Protein AF-A0A258C3P6-F1 (afdb_monomer_lite)

Structure (mmCIF, N/CA/C/O backbone):
data_AF-A0A258C3P6-F1
#
_entry.id   AF-A0A258C3P6-F1
#
loop_
_atom_site.group_PDB
_atom_site.id
_atom_site.type_symbol
_atom_site.label_atom_id
_atom_site.label_alt_id
_atom_site.label_comp_id
_atom_site.label_asym_id
_atom_site.label_entity_id
_atom_site.label_seq_id
_atom_site.pdbx_PDB_ins_code
_atom_site.Cartn_x
_atom_site.Cartn_y
_atom_site.Cartn_z
_atom_site.occupancy
_atom_site.B_iso_or_equiv
_atom_site.auth_seq_id
_atom_site.auth_comp_id
_atom_site.auth_asym_id
_atom_site.auth_atom_id
_atom_site.pdbx_PDB_model_num
ATOM 1 N N . MET A 1 1 ? 15.655 -8.614 2.128 1.00 72.31 1 MET A N 1
ATOM 2 C CA . MET A 1 1 ? 14.652 -8.343 1.073 1.00 72.31 1 MET A CA 1
ATOM 3 C C . MET A 1 1 ? 13.739 -7.194 1.476 1.00 72.31 1 MET A C 1
ATOM 5 O O . MET A 1 1 ? 13.041 -7.309 2.482 1.00 72.31 1 MET A O 1
ATOM 9 N N . THR A 1 2 ? 13.698 -6.108 0.700 1.00 80.50 2 THR A N 1
ATOM 10 C CA . THR A 1 2 ? 12.773 -4.978 0.911 1.00 80.50 2 THR A CA 1
ATOM 11 C C . THR A 1 2 ? 11.717 -4.976 -0.187 1.00 80.50 2 THR A C 1
ATOM 13 O O . THR A 1 2 ? 12.017 -4.654 -1.337 1.00 80.50 2 THR A O 1
ATOM 16 N N . ASN A 1 3 ? 10.484 -5.334 0.176 1.00 83.44 3 ASN A N 1
ATOM 17 C CA . ASN A 1 3 ? 9.333 -5.377 -0.725 1.00 83.44 3 ASN A CA 1
ATOM 18 C C . ASN A 1 3 ? 8.229 -4.453 -0.202 1.00 83.44 3 ASN A C 1
ATOM 20 O O . ASN A 1 3 ? 7.785 -4.612 0.940 1.00 83.44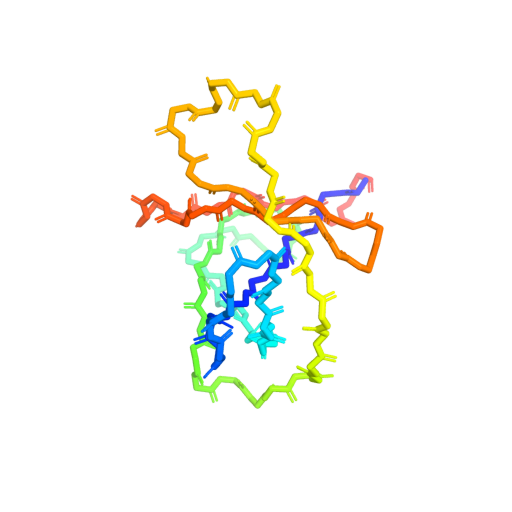 3 ASN A O 1
ATOM 24 N N . ASN A 1 4 ? 7.787 -3.496 -1.020 1.00 89.31 4 ASN A N 1
ATOM 25 C CA . ASN A 1 4 ? 6.753 -2.562 -0.598 1.00 89.31 4 ASN A CA 1
ATOM 26 C C . ASN A 1 4 ? 5.368 -3.187 -0.738 1.00 89.31 4 ASN A C 1
ATOM 28 O O . ASN A 1 4 ? 5.099 -4.075 -1.542 1.00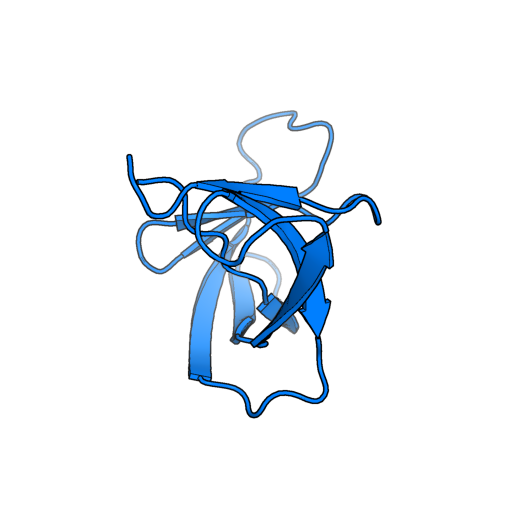 89.31 4 ASN A O 1
ATOM 32 N N . THR A 1 5 ? 4.445 -2.735 0.098 1.00 90.88 5 THR A N 1
ATOM 33 C CA . THR A 1 5 ? 3.041 -3.120 -0.001 1.00 90.88 5 THR A CA 1
ATOM 34 C C . THR A 1 5 ? 2.208 -1.856 0.041 1.00 90.88 5 THR A C 1
ATOM 36 O O . THR A 1 5 ? 2.259 -1.122 1.023 1.00 90.88 5 THR A O 1
ATOM 39 N N . PHE A 1 6 ? 1.430 -1.622 -1.013 1.00 93.06 6 PHE A N 1
ATOM 40 C CA . PHE A 1 6 ? 0.540 -0.474 -1.109 1.00 93.06 6 PHE A CA 1
ATOM 41 C C . PHE A 1 6 ? -0.912 -0.908 -0.931 1.00 93.06 6 PHE A C 1
ATOM 43 O O . PHE A 1 6 ? -1.329 -1.985 -1.368 1.00 93.06 6 PHE A O 1
ATOM 50 N N . ALA A 1 7 ? -1.692 -0.056 -0.281 1.00 94.00 7 ALA A N 1
ATOM 51 C CA . ALA A 1 7 ? -3.116 -0.256 -0.089 1.00 94.00 7 ALA A CA 1
ATOM 52 C C . ALA A 1 7 ? -3.838 1.091 -0.070 1.00 94.00 7 ALA A C 1
ATOM 54 O O . ALA A 1 7 ? -3.227 2.126 0.193 1.00 94.00 7 ALA A O 1
ATOM 55 N N . ILE A 1 8 ? -5.141 1.056 -0.327 1.00 93.75 8 ILE A N 1
ATOM 56 C CA . ILE A 1 8 ? -6.040 2.189 -0.115 1.00 93.75 8 ILE A CA 1
ATOM 57 C C . ILE A 1 8 ? -7.006 1.875 1.022 1.00 93.75 8 ILE A C 1
ATOM 59 O O . ILE A 1 8 ? -7.361 0.713 1.234 1.00 93.75 8 ILE A O 1
ATOM 63 N N . ILE A 1 9 ? -7.460 2.911 1.718 1.00 93.94 9 ILE A N 1
ATOM 64 C CA . ILE A 1 9 ? -8.562 2.797 2.673 1.00 93.94 9 ILE A CA 1
ATOM 65 C C . ILE A 1 9 ? -9.852 2.638 1.860 1.00 93.94 9 ILE A C 1
ATOM 67 O O . ILE A 1 9 ? -10.218 3.522 1.090 1.00 93.94 9 ILE A O 1
ATOM 71 N N . GLU A 1 10 ? -10.504 1.486 1.988 1.00 93.88 10 GLU A N 1
ATOM 72 C CA . GLU A 1 10 ? -11.801 1.201 1.365 1.00 93.88 10 GLU A CA 1
ATOM 73 C C . GLU A 1 10 ? -12.961 1.556 2.300 1.00 93.88 10 GLU A C 1
ATOM 75 O O . GLU A 1 10 ? -13.988 2.046 1.837 1.00 93.88 10 GLU A O 1
ATOM 80 N N . ALA A 1 11 ? -12.784 1.346 3.606 1.00 95.44 11 ALA A N 1
ATOM 81 C CA . ALA A 1 11 ? -13.728 1.764 4.637 1.00 95.44 11 ALA A CA 1
ATOM 82 C C . ALA A 1 11 ? -12.975 2.224 5.890 1.00 95.44 11 ALA A 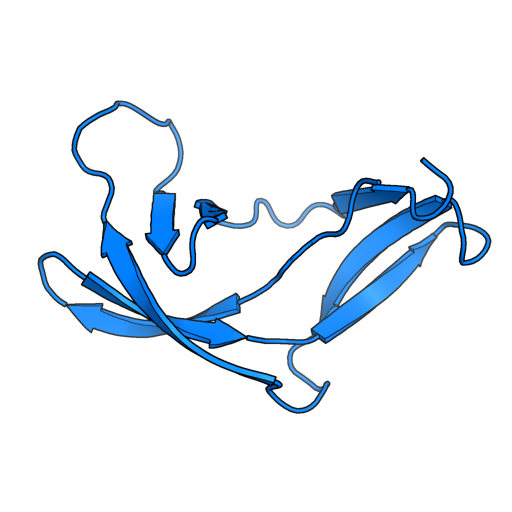C 1
ATOM 84 O O . ALA A 1 11 ? -11.945 1.644 6.245 1.00 95.44 11 ALA A O 1
ATOM 85 N N . ASP A 1 12 ? -13.504 3.254 6.546 1.00 95.12 12 ASP A N 1
ATOM 86 C CA . ASP A 1 12 ? -12.909 3.889 7.719 1.00 95.12 12 ASP A CA 1
ATOM 87 C C . ASP A 1 12 ? -13.882 3.822 8.909 1.00 95.12 12 ASP A C 1
ATOM 89 O O . ASP A 1 12 ? -14.991 4.354 8.841 1.00 95.12 12 ASP A O 1
ATOM 93 N N . TYR A 1 13 ? -13.473 3.144 9.983 1.00 94.50 13 TYR A N 1
ATOM 94 C CA . TYR A 1 13 ? -14.228 2.973 11.226 1.00 94.50 13 TYR A CA 1
ATOM 95 C C . TYR A 1 13 ? -13.472 3.616 12.400 1.00 94.50 13 TYR A C 1
ATOM 97 O O . TYR A 1 13 ? -12.283 3.912 12.288 1.00 94.50 13 TYR A O 1
ATOM 105 N N . PRO A 1 14 ? -14.106 3.832 13.569 1.00 91.38 14 PRO A N 1
ATOM 106 C CA . PRO A 1 14 ? -13.467 4.543 14.679 1.00 91.38 14 PRO A CA 1
ATOM 107 C C . PRO A 1 14 ? -12.102 3.985 15.109 1.00 91.38 14 PRO A C 1
ATOM 109 O O . PRO A 1 14 ? -11.191 4.770 15.340 1.00 91.38 14 PRO A O 1
ATOM 112 N N . HIS A 1 15 ? -11.934 2.658 15.136 1.00 89.94 15 HIS A N 1
ATOM 113 C CA . HIS A 1 15 ? -10.709 1.996 15.620 1.00 89.94 15 HIS A CA 1
ATOM 114 C C . HIS A 1 15 ? -10.003 1.135 14.566 1.00 89.94 15 HIS A C 1
ATOM 116 O O . HIS A 1 15 ? -8.891 0.649 14.780 1.00 89.94 15 HIS A O 1
ATOM 122 N N . GLU A 1 16 ? -10.639 0.932 13.418 1.00 93.75 16 GLU A N 1
ATOM 123 C CA . GLU A 1 16 ? -10.157 0.035 12.377 1.00 93.75 16 GLU A CA 1
ATOM 124 C C . GLU A 1 16 ? -10.435 0.603 10.990 1.00 93.75 16 GLU A C 1
ATOM 126 O O . GLU A 1 16 ? -11.283 1.469 10.797 1.00 93.75 16 GLU A O 1
ATOM 131 N N . VAL A 1 17 ? -9.696 0.113 10.008 1.00 95.38 17 VAL A N 1
ATOM 132 C CA . VAL A 1 17 ? -9.884 0.434 8.599 1.00 95.38 17 VAL A CA 1
ATOM 133 C C . VAL A 1 17 ? -9.873 -0.855 7.792 1.00 95.38 17 VAL A C 1
ATOM 135 O O . VAL A 1 17 ? -9.149 -1.804 8.108 1.00 95.38 17 VAL A O 1
ATOM 138 N N . ILE A 1 18 ? -10.649 -0.881 6.714 1.00 95.31 18 ILE A N 1
ATOM 139 C CA . ILE A 1 18 ? -10.532 -1.919 5.693 1.00 95.31 18 ILE A CA 1
ATOM 140 C C . ILE A 1 18 ? -9.574 -1.401 4.635 1.00 95.31 18 ILE A C 1
ATOM 142 O O . ILE A 1 18 ? -9.866 -0.432 3.934 1.00 95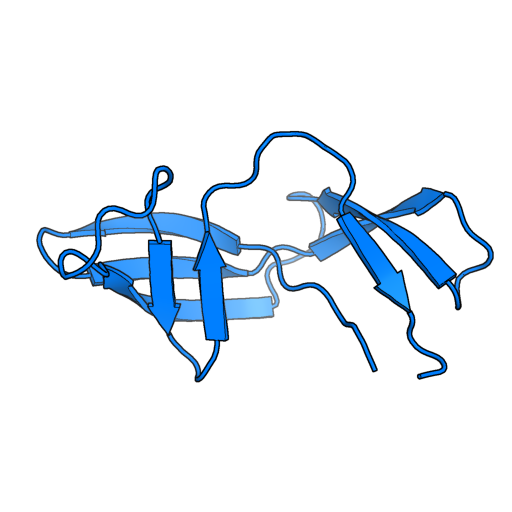.31 18 ILE A O 1
ATOM 146 N N . LEU A 1 19 ? -8.422 -2.051 4.520 1.00 94.69 19 LEU A N 1
ATOM 147 C CA . LEU A 1 19 ? -7.432 -1.763 3.495 1.00 94.69 19 LEU A CA 1
ATOM 148 C C . LEU A 1 19 ? -7.643 -2.699 2.310 1.00 94.69 19 LEU A C 1
ATOM 150 O O . LEU A 1 19 ? -7.686 -3.922 2.466 1.00 94.69 19 LEU A O 1
ATOM 154 N N . ARG A 1 20 ? -7.710 -2.132 1.107 1.00 93.56 20 ARG A N 1
ATOM 155 C CA . ARG A 1 20 ? -7.658 -2.885 -0.147 1.00 93.56 20 ARG A CA 1
ATOM 156 C C . ARG A 1 20 ? -6.273 -2.769 -0.751 1.00 93.56 20 ARG A C 1
ATOM 158 O O . ARG A 1 20 ? -5.818 -1.668 -1.053 1.00 93.56 20 ARG A O 1
ATOM 165 N N . PHE A 1 21 ? -5.620 -3.908 -0.962 1.00 92.56 21 PHE A N 1
ATOM 166 C CA . PHE A 1 21 ? -4.313 -3.931 -1.608 1.00 92.56 21 PHE A CA 1
ATOM 167 C C . PHE A 1 21 ? -4.408 -3.449 -3.050 1.00 92.56 21 PHE A C 1
ATOM 169 O O . PHE A 1 21 ? -5.311 -3.848 -3.788 1.00 92.56 21 PHE A O 1
ATOM 176 N N . ILE A 1 22 ? -3.430 -2.644 -3.445 1.00 92.75 22 ILE A N 1
ATOM 177 C CA . ILE A 1 22 ? -3.215 -2.214 -4.825 1.00 92.75 22 ILE A CA 1
ATOM 178 C C . ILE A 1 22 ? -1.826 -2.659 -5.277 1.00 92.75 22 ILE A C 1
ATOM 180 O O . ILE A 1 22 ? -0.972 -3.011 -4.459 1.00 92.75 22 ILE A O 1
ATOM 184 N N . GLY A 1 23 ? -1.611 -2.697 -6.588 1.00 91.69 23 GLY A N 1
ATOM 185 C CA . GLY A 1 23 ? -0.285 -2.985 -7.120 1.00 91.69 23 GLY A CA 1
ATOM 186 C C . GLY A 1 23 ? 0.659 -1.796 -6.996 1.00 91.69 23 GLY A C 1
ATOM 187 O O . GLY A 1 23 ? 0.312 -0.729 -6.485 1.00 91.69 23 GLY A O 1
ATOM 188 N N . SER A 1 24 ? 1.857 -1.993 -7.525 1.00 91.81 24 SER A N 1
ATOM 189 C CA . SER A 1 24 ? 2.866 -0.962 -7.709 1.00 91.81 24 SER A CA 1
ATOM 190 C C . SER A 1 24 ? 3.336 -0.938 -9.159 1.00 91.81 24 SER A C 1
ATOM 192 O O . SER A 1 24 ? 3.190 -1.920 -9.892 1.00 91.81 24 SER A O 1
ATOM 194 N N . THR A 1 25 ? 3.895 0.195 -9.570 1.00 91.81 25 THR A N 1
ATOM 195 C CA . THR A 1 25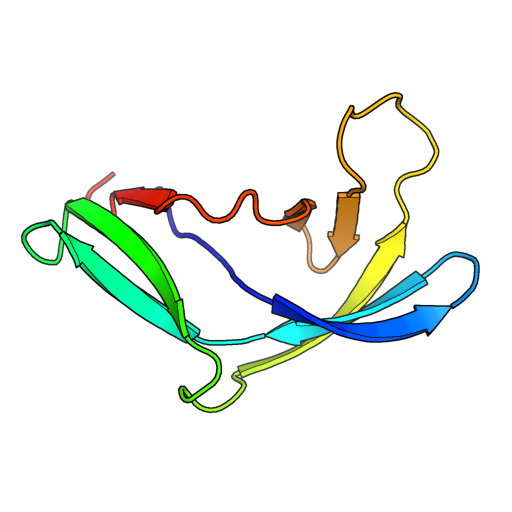 ? 4.609 0.343 -10.841 1.00 91.81 25 THR A CA 1
ATOM 196 C C . THR A 1 25 ? 6.025 0.834 -10.552 1.00 91.81 25 THR A C 1
ATOM 198 O O . THR A 1 25 ? 6.167 1.868 -9.889 1.00 91.81 25 THR A O 1
ATOM 201 N N . PRO A 1 26 ? 7.071 0.153 -11.052 1.00 92.44 26 PRO A N 1
ATOM 202 C CA . PRO A 1 26 ? 8.433 0.672 -11.014 1.00 92.44 26 PRO A CA 1
ATOM 203 C C . PRO A 1 26 ? 8.536 1.975 -11.814 1.00 92.44 26 PRO A C 1
ATOM 205 O O . PRO A 1 26 ? 8.073 2.043 -12.951 1.00 92.44 26 PRO A O 1
ATOM 208 N N . VAL A 1 27 ? 9.149 3.005 -11.233 1.00 93.75 27 VAL A N 1
ATOM 209 C CA . VAL A 1 27 ? 9.418 4.293 -11.907 1.00 93.75 27 VAL A CA 1
ATOM 210 C C . VAL A 1 27 ? 10.907 4.514 -12.165 1.00 93.75 27 VAL A C 1
ATOM 212 O O . VAL A 1 27 ? 11.278 5.372 -12.960 1.00 93.75 27 VAL A O 1
ATOM 215 N N . SER A 1 28 ? 11.769 3.738 -11.506 1.00 93.44 28 SER A N 1
ATOM 216 C CA . SER A 1 28 ? 13.202 3.669 -11.781 1.00 93.44 28 SER A CA 1
ATOM 217 C C . SER A 1 28 ? 13.758 2.303 -11.381 1.00 93.44 28 SER A C 1
ATOM 219 O O . SER A 1 28 ? 13.128 1.585 -10.599 1.00 93.44 28 SER A O 1
ATOM 221 N N . GLY A 1 29 ? 14.949 1.972 -11.881 1.00 90.69 29 GLY A N 1
ATOM 222 C CA . GLY A 1 29 ? 15.670 0.752 -11.524 1.00 90.69 29 GLY A CA 1
ATOM 223 C C . GLY A 1 29 ? 15.781 -0.260 -12.659 1.00 90.69 29 GLY A C 1
ATOM 224 O O . GLY A 1 29 ? 15.384 -0.001 -13.792 1.00 90.69 29 GLY A O 1
ATOM 225 N N . ASP A 1 30 ? 16.331 -1.420 -12.324 1.00 88.56 30 ASP A N 1
ATOM 226 C CA . ASP A 1 30 ? 16.625 -2.535 -13.235 1.00 88.56 30 ASP A CA 1
ATOM 227 C C . ASP A 1 30 ? 15.697 -3.749 -13.024 1.00 88.56 30 ASP A C 1
ATOM 229 O O . ASP A 1 30 ? 15.911 -4.821 -13.586 1.00 88.56 30 ASP A O 1
ATOM 233 N N . GLY A 1 31 ? 14.658 -3.586 -12.200 1.00 83.56 31 GLY A N 1
ATOM 234 C CA . GLY A 1 31 ? 13.734 -4.653 -11.808 1.00 83.56 31 GLY A CA 1
ATOM 235 C C . GLY A 1 31 ? 14.191 -5.474 -10.597 1.00 83.56 31 GLY A C 1
ATOM 236 O O . GLY A 1 31 ? 13.376 -6.197 -10.027 1.00 83.56 31 GLY A O 1
ATOM 237 N N . GLN A 1 32 ? 15.440 -5.327 -10.150 1.00 88.00 32 GLN A N 1
ATOM 238 C CA . GLN A 1 32 ? 15.965 -5.923 -8.918 1.00 88.00 32 GLN A CA 1
ATOM 239 C C . GLN A 1 32 ? 16.042 -4.894 -7.788 1.00 88.00 32 GLN A C 1
ATOM 241 O O . GLN A 1 32 ? 15.635 -5.165 -6.654 1.00 88.00 32 GLN A O 1
ATOM 246 N N . VAL A 1 33 ? 16.511 -3.691 -8.114 1.00 92.25 33 VAL A N 1
ATOM 247 C CA . VAL A 1 33 ? 16.608 -2.546 -7.209 1.00 92.25 33 VAL A CA 1
ATOM 248 C C . VAL A 1 33 ? 16.071 -1.317 -7.923 1.00 92.25 33 VAL A C 1
ATOM 250 O O . VAL A 1 33 ? 16.353 -1.086 -9.097 1.00 92.25 33 VAL A O 1
ATOM 253 N N . GLY A 1 34 ? 15.302 -0.497 -7.217 1.00 94.31 34 GLY A N 1
ATOM 254 C CA . GLY A 1 34 ? 14.725 0.690 -7.828 1.00 94.31 34 GLY A CA 1
ATOM 255 C C . GLY A 1 34 ? 13.790 1.442 -6.909 1.00 94.31 34 GLY A C 1
ATOM 256 O O . GLY A 1 34 ? 13.854 1.320 -5.681 1.00 94.31 34 GLY A O 1
ATOM 257 N N . THR A 1 35 ? 12.909 2.221 -7.525 1.00 95.44 35 THR A N 1
ATOM 258 C CA . THR A 1 35 ? 11.794 2.864 -6.838 1.00 95.44 35 THR A CA 1
ATOM 259 C C . THR A 1 35 ? 10.482 2.552 -7.531 1.00 95.44 35 THR A C 1
ATOM 261 O O . THR A 1 35 ? 10.421 2.373 -8.749 1.00 95.44 35 THR A O 1
ATOM 264 N N . GLU A 1 36 ? 9.415 2.500 -6.750 1.00 95.31 36 GLU A N 1
ATOM 265 C CA . GLU A 1 36 ? 8.072 2.221 -7.234 1.00 95.31 36 GLU A CA 1
ATOM 266 C C . GLU A 1 36 ? 7.039 3.131 -6.570 1.00 95.31 36 GLU A C 1
ATOM 268 O O . GLU A 1 36 ? 7.263 3.701 -5.497 1.00 95.31 36 GLU A O 1
ATOM 273 N N . VAL A 1 37 ? 5.905 3.284 -7.242 1.00 95.44 37 VAL A N 1
ATOM 274 C CA . VAL A 1 37 ? 4.752 4.060 -6.773 1.00 95.44 37 VAL A CA 1
ATOM 275 C C . VAL A 1 37 ? 3.513 3.165 -6.739 1.00 95.44 37 VAL A C 1
ATOM 277 O O . VAL A 1 37 ? 3.446 2.196 -7.505 1.00 95.44 37 VAL A O 1
ATOM 280 N N . PRO A 1 38 ? 2.518 3.460 -5.885 1.00 94.25 38 PRO A N 1
ATOM 281 C CA . PRO A 1 38 ? 1.239 2.764 -5.915 1.00 94.25 38 PRO A CA 1
ATOM 282 C C . PRO A 1 38 ? 0.570 2.891 -7.289 1.00 94.25 38 PRO A C 1
ATOM 284 O O . PRO A 1 38 ? 0.531 3.970 -7.879 1.00 94.25 38 PRO A O 1
ATOM 287 N N . ASN A 1 39 ? -0.007 1.793 -7.776 1.00 91.94 39 ASN A N 1
ATOM 288 C CA . ASN A 1 39 ? -0.774 1.756 -9.015 1.00 91.94 39 ASN A CA 1
ATOM 289 C C . ASN A 1 39 ? -2.171 1.154 -8.769 1.00 91.94 39 ASN A C 1
ATOM 291 O O . ASN A 1 39 ? -2.297 -0.068 -8.627 1.00 91.94 39 ASN A O 1
ATOM 295 N N . PRO A 1 40 ? -3.236 1.981 -8.749 1.00 85.75 40 PRO A N 1
ATOM 296 C CA . PRO A 1 40 ? -4.597 1.516 -8.490 1.00 85.75 40 PRO A CA 1
ATOM 297 C C . PRO A 1 40 ? -5.220 0.754 -9.670 1.00 85.75 40 PRO A C 1
ATOM 299 O O . PRO A 1 40 ? -6.254 0.115 -9.488 1.00 85.75 40 PRO A O 1
ATOM 302 N N . TYR A 1 41 ? -4.614 0.808 -10.863 1.00 85.88 41 TYR A N 1
ATOM 303 C CA . TYR A 1 41 ? -5.093 0.098 -12.054 1.00 85.88 41 TYR A CA 1
ATOM 304 C C . TYR A 1 41 ? -4.676 -1.376 -12.077 1.00 85.88 41 TYR A C 1
ATOM 306 O O . TYR A 1 41 ? -5.194 -2.153 -12.877 1.00 85.88 41 TYR A O 1
ATOM 314 N N . VAL A 1 42 ? -3.755 -1.783 -11.199 1.00 79.62 42 VAL A N 1
ATOM 315 C CA . VAL A 1 42 ? -3.415 -3.197 -11.018 1.00 79.62 42 VAL A CA 1
ATOM 316 C C . VAL A 1 42 ? -4.510 -3.858 -10.173 1.00 79.62 42 VAL A C 1
ATOM 318 O O . VAL A 1 42 ? -4.854 -3.317 -9.117 1.00 79.62 42 VAL A O 1
ATOM 321 N N . PRO A 1 43 ? -5.048 -5.024 -10.588 1.00 74.38 43 PRO A N 1
ATOM 322 C CA . PRO A 1 43 ? -6.131 -5.690 -9.875 1.00 74.38 43 PRO A CA 1
ATOM 323 C C . PRO A 1 43 ? -5.816 -5.888 -8.386 1.00 74.38 43 PRO A C 1
ATOM 325 O O . PRO A 1 43 ? -4.691 -6.271 -8.039 1.00 74.38 43 PRO A O 1
ATOM 328 N N . PRO A 1 44 ? -6.794 -5.652 -7.494 1.00 75.44 44 PRO A N 1
ATOM 329 C CA . PRO A 1 44 ? -6.567 -5.767 -6.066 1.00 75.44 44 PRO A CA 1
ATOM 330 C C . PRO A 1 44 ? -6.261 -7.213 -5.682 1.00 75.44 44 PRO A C 1
ATOM 332 O O . PRO A 1 44 ? -6.929 -8.147 -6.121 1.00 75.44 44 PRO A O 1
ATOM 335 N N . ARG A 1 45 ? -5.262 -7.393 -4.815 1.00 79.56 45 ARG A N 1
ATOM 336 C CA . ARG A 1 45 ? -4.817 -8.720 -4.350 1.00 79.56 45 ARG A CA 1
ATOM 337 C C . ARG A 1 45 ? -5.582 -9.239 -3.128 1.00 79.56 45 ARG A C 1
ATOM 339 O O . ARG A 1 45 ? -5.296 -10.330 -2.652 1.00 79.56 45 ARG A O 1
ATOM 346 N N . GLY A 1 46 ? -6.528 -8.461 -2.605 1.00 88.94 46 GLY A N 1
ATOM 347 C CA . GLY A 1 46 ? -7.326 -8.812 -1.433 1.00 88.94 46 GLY A CA 1
ATOM 348 C C . GLY A 1 46 ? -7.645 -7.608 -0.552 1.00 88.94 46 GLY A C 1
ATOM 349 O O . GLY A 1 46 ? -7.266 -6.473 -0.856 1.00 88.94 46 GLY A O 1
ATOM 350 N N . ARG A 1 47 ? -8.347 -7.884 0.548 1.00 92.94 47 ARG A N 1
ATOM 351 C CA . ARG A 1 47 ? -8.699 -6.922 1.595 1.00 92.94 47 ARG A CA 1
ATOM 352 C C . ARG A 1 47 ? -8.184 -7.410 2.936 1.00 92.94 47 ARG A C 1
ATOM 354 O O . ARG A 1 47 ? -8.146 -8.618 3.167 1.00 92.94 47 ARG A O 1
ATOM 361 N N . ILE A 1 48 ? -7.834 -6.479 3.811 1.00 94.56 48 ILE A N 1
ATOM 362 C CA . ILE A 1 48 ? -7.501 -6.768 5.205 1.00 94.56 48 ILE A CA 1
ATOM 363 C C . ILE A 1 48 ? -8.154 -5.741 6.122 1.00 94.56 48 ILE A C 1
ATOM 365 O O . ILE A 1 48 ? -8.319 -4.583 5.745 1.00 94.56 48 ILE A O 1
ATOM 369 N N . THR A 1 49 ? -8.457 -6.159 7.344 1.00 95.50 49 THR A N 1
ATOM 370 C CA . THR A 1 49 ? -8.743 -5.243 8.448 1.00 95.50 49 THR A CA 1
ATOM 371 C C . THR A 1 49 ? -7.423 -4.842 9.104 1.00 95.50 49 THR A C 1
ATOM 373 O O . THR A 1 49 ? -6.569 -5.699 9.359 1.00 95.50 49 THR A O 1
ATOM 376 N N . ALA A 1 50 ? -7.234 -3.550 9.353 1.00 95.19 50 ALA A N 1
ATOM 377 C CA . ALA A 1 50 ? -6.087 -3.007 10.072 1.00 95.19 50 ALA A CA 1
ATOM 378 C C . ALA A 1 50 ? -6.560 -2.083 11.198 1.00 95.19 50 ALA A C 1
ATOM 380 O O . ALA A 1 50 ? -7.512 -1.328 11.026 1.00 95.19 50 ALA A O 1
ATOM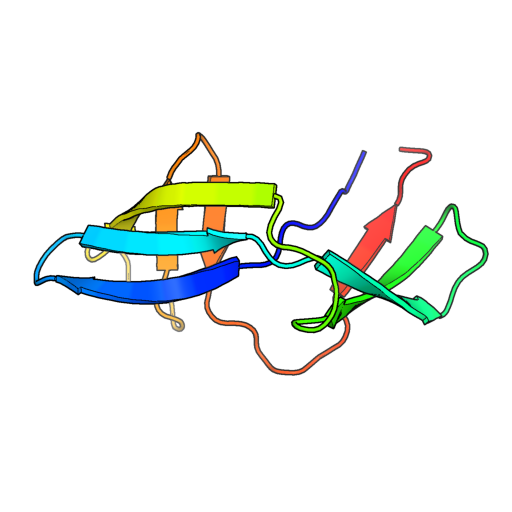 381 N N . PHE A 1 51 ? -5.883 -2.129 12.339 1.00 94.38 51 PHE A N 1
ATOM 382 C CA . PHE A 1 51 ? -6.182 -1.283 13.491 1.00 94.38 51 PHE A CA 1
ATOM 383 C C . PHE A 1 51 ? -5.467 0.055 13.363 1.00 94.38 51 PHE A C 1
ATOM 385 O O . PHE A 1 51 ? -4.303 0.099 12.953 1.00 94.38 51 PHE A O 1
ATOM 392 N N . LYS A 1 52 ? -6.149 1.142 13.721 1.00 91.31 52 LYS A N 1
ATOM 393 C CA . LYS A 1 52 ? -5.522 2.461 13.825 1.00 91.31 52 LYS A CA 1
ATOM 394 C C . LYS A 1 52 ? -4.544 2.450 14.992 1.00 91.31 52 LYS A C 1
ATOM 396 O O . LYS A 1 52 ? -4.853 1.934 16.063 1.00 91.31 52 LYS A O 1
ATOM 401 N N . ASN A 1 53 ? -3.341 2.958 14.764 1.00 82.94 53 ASN A N 1
ATOM 402 C CA . ASN A 1 53 ? -2.345 3.078 15.816 1.00 82.94 53 ASN A CA 1
ATOM 403 C C . ASN A 1 53 ? -2.408 4.489 16.407 1.00 82.94 53 ASN A C 1
ATOM 405 O O . ASN A 1 53 ? -1.756 5.401 15.898 1.00 82.94 53 ASN A O 1
ATOM 409 N N . ASP A 1 54 ? -3.201 4.639 17.467 1.00 70.38 54 ASP A N 1
ATOM 410 C CA . ASP A 1 54 ? -3.397 5.911 18.176 1.00 70.38 54 ASP A CA 1
ATOM 411 C C . ASP A 1 54 ? -2.336 6.142 19.281 1.00 70.38 54 ASP A C 1
ATOM 413 O O . ASP A 1 54 ? -2.225 7.238 19.826 1.00 70.38 54 ASP A O 1
ATOM 417 N N . ASP A 1 55 ? -1.515 5.127 19.589 1.00 60.81 55 ASP A N 1
ATOM 418 C CA . ASP A 1 55 ? -0.642 5.077 20.777 1.00 60.81 55 ASP A CA 1
ATOM 419 C C . ASP A 1 55 ? 0.726 5.761 20.615 1.00 60.81 55 ASP A C 1
ATOM 421 O O . ASP A 1 55 ? 1.550 5.759 21.536 1.00 60.81 55 ASP A O 1
ATOM 425 N N . ARG A 1 56 ? 1.030 6.353 19.457 1.00 55.62 56 ARG A N 1
ATOM 426 C CA . ARG A 1 56 ? 2.281 7.100 19.268 1.00 55.62 56 ARG A CA 1
ATOM 427 C C . ARG A 1 56 ? 2.035 8.376 18.481 1.00 55.62 56 ARG A C 1
ATOM 429 O O . ARG A 1 56 ? 1.265 8.345 17.524 1.00 55.62 56 ARG A O 1
ATOM 436 N N . PRO A 1 57 ? 2.763 9.466 18.782 1.00 55.06 57 PRO A N 1
ATOM 437 C CA . PRO A 1 57 ? 2.802 10.643 17.930 1.00 55.06 57 PRO A CA 1
ATOM 438 C C . PRO A 1 57 ? 3.642 10.315 16.690 1.00 55.06 57 PRO A C 1
ATOM 440 O O . PRO A 1 57 ? 4.708 10.886 16.466 1.00 55.06 57 PRO A O 1
ATOM 443 N N . PHE A 1 58 ? 3.210 9.343 15.887 1.00 55.22 58 PHE A N 1
ATOM 444 C CA . PHE A 1 58 ? 3.654 9.317 14.512 1.00 55.22 58 PHE A CA 1
ATOM 445 C C . PHE A 1 58 ? 3.138 10.613 13.898 1.00 55.22 58 PHE A C 1
ATOM 447 O O . PHE A 1 58 ? 1.952 10.928 13.964 1.00 55.22 58 PHE A O 1
ATOM 454 N N . THR A 1 59 ? 4.044 11.390 13.319 1.00 63.25 59 THR A N 1
ATOM 455 C CA . THR A 1 59 ? 3.705 12.586 12.540 1.00 63.25 59 THR A CA 1
ATOM 456 C C . THR A 1 59 ? 2.774 12.265 11.366 1.00 63.25 59 THR A C 1
ATOM 458 O O . THR A 1 59 ? 2.200 13.176 10.776 1.00 63.25 59 THR A O 1
ATOM 461 N N . THR A 1 60 ? 2.596 10.980 11.045 1.00 71.12 60 THR A N 1
ATOM 462 C CA . THR A 1 60 ? 1.682 10.462 10.033 1.00 71.12 60 THR A CA 1
ATOM 463 C C . THR A 1 60 ? 0.779 9.354 10.598 1.00 71.12 60 THR A C 1
ATOM 465 O O . THR A 1 60 ? 1.268 8.451 11.280 1.00 71.12 60 THR A O 1
ATOM 468 N N . PRO A 1 61 ? -0.532 9.373 10.288 1.00 83.38 61 PRO A N 1
ATOM 469 C CA . PRO A 1 61 ? -1.443 8.271 10.581 1.00 83.38 61 PRO A CA 1
ATOM 470 C C . PRO A 1 61 ? -0.892 6.928 10.099 1.00 83.38 61 PRO A C 1
ATOM 472 O O . PRO A 1 61 ? -0.384 6.815 8.974 1.00 83.38 61 PRO A O 1
ATOM 475 N N . SER A 1 62 ? -1.007 5.913 10.956 1.00 89.62 62 SER A N 1
ATOM 476 C CA . SER A 1 62 ? -0.523 4.566 10.672 1.00 89.62 62 SER A CA 1
ATOM 477 C C . SER A 1 62 ? -1.519 3.491 11.106 1.00 89.62 62 SER A C 1
ATOM 479 O O . SER A 1 62 ? -2.323 3.684 12.019 1.00 89.62 62 SER A O 1
ATOM 481 N N . PHE A 1 63 ? -1.473 2.357 10.413 1.00 92.06 63 PHE A N 1
ATOM 482 C CA . PHE A 1 63 ? -2.429 1.264 10.525 1.00 92.06 63 PHE A CA 1
ATOM 483 C C . PHE A 1 63 ? -1.675 -0.059 10.633 1.00 92.06 63 PHE A C 1
ATOM 485 O O . PHE A 1 63 ? -0.785 -0.340 9.828 1.00 92.06 63 PHE A O 1
ATOM 492 N N . TRP A 1 64 ? -2.023 -0.893 11.608 1.00 92.19 64 TRP A N 1
ATOM 493 C CA . TRP A 1 64 ? -1.390 -2.193 11.817 1.00 92.19 64 TRP A CA 1
ATOM 494 C C . TRP A 1 64 ? -2.328 -3.327 11.413 1.00 92.19 64 TRP A C 1
ATOM 496 O O . TRP A 1 64 ? -3.412 -3.485 11.971 1.00 92.19 64 TRP A O 1
ATOM 506 N N . GLY A 1 65 ? -1.915 -4.149 10.452 1.00 90.75 65 GLY A N 1
ATOM 507 C CA . GLY A 1 65 ? -2.729 -5.259 9.955 1.00 90.75 65 GLY A CA 1
ATOM 508 C C . GLY A 1 65 ? -1.894 -6.264 9.173 1.00 90.75 65 GLY A C 1
ATOM 509 O O . GLY A 1 65 ? -0.867 -5.921 8.598 1.00 90.75 65 GLY A O 1
ATOM 510 N N . SER A 1 66 ? -2.296 -7.539 9.161 1.00 87.19 66 SER A N 1
ATOM 511 C CA . SER A 1 66 ? -1.578 -8.599 8.428 1.00 87.19 66 SER A CA 1
ATOM 512 C C . SER A 1 66 ? -0.065 -8.677 8.744 1.00 87.19 66 SER A C 1
ATOM 514 O O . SER A 1 66 ? 0.745 -8.951 7.856 1.00 87.19 66 SER A O 1
ATOM 516 N N . ARG A 1 67 ? 0.323 -8.434 10.009 1.00 87.19 67 ARG A N 1
ATOM 517 C CA . ARG A 1 67 ? 1.728 -8.362 10.477 1.00 87.19 67 ARG A CA 1
ATOM 518 C C . ARG A 1 67 ? 2.573 -7.283 9.774 1.00 87.19 67 ARG A C 1
ATOM 520 O O . ARG A 1 67 ? 3.793 -7.407 9.715 1.00 87.19 67 ARG A O 1
ATOM 527 N N . LYS A 1 68 ? 1.934 -6.245 9.232 1.00 88.25 68 LYS A N 1
ATOM 528 C CA . LYS A 1 68 ? 2.570 -5.117 8.545 1.00 88.25 68 LYS A CA 1
ATOM 529 C C . LYS A 1 68 ? 2.095 -3.792 9.146 1.00 88.25 68 LYS A C 1
ATOM 531 O O . LYS A 1 68 ? 0.939 -3.673 9.556 1.00 88.25 68 LYS A O 1
ATOM 536 N N . LEU A 1 69 ? 2.991 -2.805 9.153 1.00 89.75 69 LEU A N 1
ATOM 537 C CA . LEU A 1 69 ? 2.664 -1.401 9.394 1.00 89.75 69 LEU A CA 1
ATOM 538 C C . LEU A 1 69 ? 2.399 -0.725 8.053 1.00 89.75 69 LEU A C 1
ATOM 540 O O . LEU A 1 69 ? 3.240 -0.785 7.156 1.00 89.75 69 LEU A O 1
ATOM 544 N N . PHE A 1 70 ? 1.263 -0.059 7.943 1.00 91.50 70 PHE A N 1
ATOM 545 C CA . PHE A 1 70 ? 0.937 0.835 6.844 1.00 91.50 70 PHE A CA 1
ATOM 546 C C . PHE A 1 70 ? 0.993 2.262 7.366 1.00 91.50 70 PHE A C 1
ATOM 548 O O . PHE A 1 70 ? 0.458 2.547 8.432 1.00 91.50 70 PHE A O 1
ATOM 555 N N . SER A 1 71 ? 1.597 3.159 6.603 1.00 91.38 71 SER A N 1
ATOM 556 C CA . SER A 1 71 ? 1.595 4.593 6.889 1.00 91.38 71 SER A CA 1
ATOM 557 C C . SER A 1 71 ? 1.028 5.330 5.687 1.00 91.38 71 SER A C 1
ATOM 559 O O . SER A 1 71 ? 1.075 4.809 4.568 1.00 91.38 71 SER A O 1
ATOM 561 N N . LEU A 1 72 ? 0.496 6.536 5.901 1.00 90.62 72 LEU A N 1
ATOM 562 C CA . LEU A 1 72 ? 0.091 7.379 4.778 1.00 90.62 72 LEU A CA 1
ATOM 563 C C . LEU A 1 72 ? 1.265 7.599 3.823 1.00 90.62 72 LEU A C 1
ATOM 565 O O . LEU A 1 72 ? 2.373 7.942 4.238 1.00 90.62 72 LEU A O 1
ATOM 569 N N . TRP A 1 73 ? 0.994 7.388 2.538 1.00 91.69 73 TRP A N 1
ATOM 570 C CA . TRP A 1 73 ? 1.966 7.619 1.485 1.00 91.69 73 TRP A CA 1
ATOM 571 C C . TRP A 1 73 ? 2.201 9.122 1.313 1.00 91.69 73 TRP A C 1
ATOM 573 O O . TRP A 1 73 ? 1.254 9.901 1.231 1.00 91.69 73 TRP A O 1
ATOM 583 N N . ASP A 1 74 ? 3.467 9.525 1.244 1.00 90.50 74 ASP A N 1
ATOM 584 C CA . ASP A 1 74 ? 3.904 10.924 1.162 1.00 90.50 74 ASP A CA 1
ATOM 585 C C . ASP A 1 74 ? 3.948 11.471 -0.280 1.00 90.50 74 ASP A C 1
ATOM 587 O O . ASP A 1 74 ? 4.387 12.598 -0.510 1.00 90.50 74 ASP A O 1
ATOM 591 N N . GLY A 1 75 ? 3.519 10.666 -1.258 1.00 92.19 75 GLY A N 1
ATOM 592 C CA . GLY A 1 75 ? 3.543 10.997 -2.682 1.00 92.19 75 GLY A CA 1
ATOM 593 C C . GLY A 1 75 ? 4.900 10.783 -3.359 1.00 92.19 75 GLY A C 1
ATOM 594 O O . GLY A 1 75 ? 5.015 11.008 -4.565 1.00 92.19 75 GLY A O 1
ATOM 595 N N . LYS A 1 76 ? 5.932 10.340 -2.631 1.00 94.44 76 LYS A N 1
ATOM 596 C CA . LYS A 1 76 ? 7.263 10.092 -3.197 1.00 94.44 76 LYS A CA 1
ATOM 597 C C . LYS A 1 76 ? 7.441 8.622 -3.588 1.00 94.44 76 LYS A C 1
ATOM 599 O O . LYS A 1 76 ? 6.884 7.736 -2.939 1.00 94.44 76 LYS A O 1
ATOM 604 N N . PRO A 1 77 ? 8.233 8.321 -4.631 1.00 94.81 77 PRO A N 1
ATOM 605 C CA . PRO A 1 77 ? 8.596 6.945 -4.953 1.00 94.81 77 PRO A CA 1
ATOM 606 C C . PRO A 1 77 ? 9.280 6.242 -3.775 1.00 94.81 77 PRO A C 1
ATOM 608 O O . PRO A 1 77 ? 10.177 6.805 -3.146 1.00 94.81 77 PRO A O 1
ATOM 611 N N . VAL A 1 78 ? 8.886 4.998 -3.507 1.00 94.00 78 VAL A N 1
ATOM 612 C CA . VAL A 1 78 ? 9.432 4.186 -2.412 1.00 94.00 78 VAL A CA 1
ATOM 613 C C . VAL A 1 78 ? 10.487 3.238 -2.965 1.00 94.00 78 VAL A C 1
ATOM 615 O O . VAL A 1 78 ? 10.285 2.611 -4.003 1.00 94.00 78 VAL A O 1
ATOM 618 N N . ARG A 1 79 ? 11.632 3.136 -2.287 1.00 93.12 79 ARG A N 1
ATOM 619 C CA . ARG A 1 79 ? 12.724 2.242 -2.688 1.00 93.12 79 ARG A CA 1
ATOM 620 C C . ARG A 1 79 ? 12.339 0.776 -2.468 1.00 93.12 79 ARG A C 1
ATOM 622 O O . ARG A 1 79 ? 11.779 0.442 -1.429 1.00 93.12 79 ARG A O 1
ATOM 629 N N . PHE A 1 80 ? 12.702 -0.102 -3.396 1.00 92.50 80 PHE A N 1
ATOM 630 C CA . PHE A 1 80 ? 12.674 -1.556 -3.209 1.00 92.50 80 PHE A CA 1
ATOM 631 C C . PHE A 1 80 ? 14.060 -2.163 -3.470 1.00 92.50 80 PHE A C 1
ATOM 633 O O . PHE A 1 80 ? 14.889 -1.579 -4.176 1.00 92.50 80 PHE A O 1
ATOM 640 N N . ASN A 1 81 ? 14.317 -3.330 -2.877 1.00 91.69 81 ASN A N 1
ATOM 641 C CA . ASN A 1 81 ? 15.479 -4.170 -3.171 1.00 91.69 81 ASN A CA 1
ATOM 642 C C . ASN A 1 81 ? 15.074 -5.640 -3.000 1.00 91.69 81 ASN A C 1
ATOM 644 O O . ASN A 1 81 ? 14.920 -6.121 -1.873 1.00 91.69 81 ASN A O 1
ATOM 648 N N . TYR A 1 82 ? 14.880 -6.335 -4.118 1.00 83.81 82 TYR A N 1
ATOM 649 C CA . TYR A 1 82 ? 14.451 -7.734 -4.143 1.00 83.81 82 TYR A CA 1
ATOM 650 C C . TYR A 1 82 ? 15.608 -8.735 -4.071 1.00 83.81 82 TYR A C 1
ATOM 652 O O . TYR A 1 82 ? 15.347 -9.922 -3.900 1.00 83.81 82 TYR A O 1
ATOM 660 N N . CYS A 1 83 ? 16.854 -8.270 -4.184 1.00 80.38 83 CYS A N 1
ATOM 661 C CA . CYS A 1 83 ? 18.056 -9.110 -4.136 1.00 80.38 83 CYS A CA 1
ATOM 662 C C . CYS A 1 83 ? 18.686 -9.212 -2.741 1.00 80.38 83 CYS A C 1
ATOM 664 O O . CYS A 1 83 ? 19.658 -9.942 -2.567 1.00 80.38 83 CYS A O 1
ATOM 666 N N . ASP A 1 84 ? 18.152 -8.466 -1.776 1.00 63.16 84 ASP A N 1
ATOM 667 C CA . ASP A 1 84 ? 18.553 -8.503 -0.365 1.00 63.16 84 ASP A CA 1
ATOM 668 C C . ASP A 1 84 ? 17.820 -9.594 0.420 1.00 63.16 84 ASP A C 1
ATOM 670 O O . ASP A 1 84 ? 16.719 -9.996 -0.020 1.00 63.16 84 ASP A O 1
#

Sequence (84 aa):
MTNNTFAIIEADYPHEVILRFIGSTPVSGDGQVGTEVPNPYVPPRGRITAFKNDDRPFTTPSFWGSRKLFSLWDGKPVRFNYCD

pLDDT: mean 87.6, std 9.91, range [55.06, 95.5]

Foldseek 3Di:
DFDDWDWDFPADDPFKTKTWTFDWDFPDDDVQKGWIDTDRPHDTPDIWIWTWDPPDPPVFTWTHTPNDIDTDDPPDTDIGHNPD

Secondary structure (DSSP, 8-state):
-B---EEEEEEE-SSEEEEEEEEEEEEEESSSEEEEEEETTSPP--EEEEEE--SS--SS-EEEETTEEEE---SSPEEEES--

Radius of gyration: 13.55 Å; chains: 1; bounding box: 33×22×34 Å